Protein AF-A0AAW4HDX3-F1 (afdb_monomer_lite)

pLDDT: mean 81.59, std 18.15, range [42.91, 97.44]

Structure (mmCIF, N/CA/C/O backbone):
data_AF-A0AAW4HDX3-F1
#
_entry.id   AF-A0AAW4HDX3-F1
#
loop_
_atom_site.group_PDB
_atom_site.id
_atom_site.type_symbol
_atom_site.label_atom_id
_atom_site.label_alt_id
_atom_site.label_comp_id
_atom_site.label_asym_id
_atom_site.label_entity_id
_atom_site.label_seq_id
_atom_site.pdbx_PDB_ins_code
_atom_site.Cartn_x
_atom_site.Cartn_y
_atom_site.Cartn_z
_atom_site.occupancy
_atom_site.B_iso_or_equiv
_atom_site.auth_seq_id
_atom_site.auth_comp_id
_atom_site.auth_asym_id
_atom_site.auth_atom_id
_atom_site.pdbx_PDB_model_num
ATOM 1 N N . MET A 1 1 ? 10.005 25.903 -13.942 1.00 42.91 1 MET A N 1
ATOM 2 C CA . MET A 1 1 ? 11.095 24.905 -13.876 1.00 42.91 1 MET A CA 1
ATOM 3 C C . MET A 1 1 ? 10.836 24.064 -12.631 1.00 42.91 1 MET A C 1
ATOM 5 O O . MET A 1 1 ? 11.075 24.547 -11.535 1.00 42.91 1 MET A O 1
ATOM 9 N N . ASN A 1 2 ? 10.227 22.883 -12.760 1.00 48.16 2 ASN A N 1
ATOM 10 C CA . ASN A 1 2 ? 9.822 22.092 -11.591 1.00 48.16 2 ASN A CA 1
ATOM 11 C C . ASN A 1 2 ? 10.977 21.163 -11.212 1.00 48.16 2 ASN A C 1
ATOM 13 O O . ASN A 1 2 ? 11.172 20.121 -11.836 1.00 48.16 2 ASN A O 1
ATOM 17 N N . THR A 1 3 ? 11.779 21.565 -10.231 1.00 53.56 3 THR A N 1
ATOM 18 C CA . THR A 1 3 ? 12.871 20.750 -9.695 1.00 53.56 3 THR A CA 1
ATOM 19 C C . THR A 1 3 ? 12.290 19.630 -8.837 1.00 53.56 3 THR A C 1
ATOM 21 O O . THR A 1 3 ? 12.009 19.820 -7.658 1.00 53.56 3 THR A O 1
ATOM 24 N N . VAL A 1 4 ? 12.085 18.457 -9.439 1.00 56.84 4 VAL A N 1
ATOM 25 C CA . VAL A 1 4 ? 11.844 17.215 -8.695 1.00 56.84 4 VAL A CA 1
ATOM 26 C C . VAL A 1 4 ? 13.151 16.837 -8.004 1.00 56.84 4 VAL A C 1
ATOM 28 O O . VAL A 1 4 ? 14.067 16.294 -8.624 1.00 56.84 4 VAL A O 1
ATOM 31 N N . THR A 1 5 ? 13.257 17.146 -6.715 1.00 56.25 5 THR A N 1
ATOM 32 C CA . THR A 1 5 ? 14.316 16.635 -5.846 1.00 56.25 5 THR A CA 1
ATOM 33 C C . THR A 1 5 ? 14.134 15.124 -5.737 1.00 56.25 5 THR A C 1
ATOM 35 O O . THR A 1 5 ? 13.181 14.637 -5.129 1.00 56.25 5 THR A O 1
ATOM 38 N N . LYS A 1 6 ? 15.021 14.358 -6.381 1.00 45.78 6 LYS A N 1
ATOM 39 C CA . LYS A 1 6 ? 15.082 12.903 -6.216 1.00 45.78 6 LYS A CA 1
ATOM 40 C C . LYS A 1 6 ? 15.437 12.621 -4.755 1.00 45.78 6 LYS A C 1
ATOM 42 O O . LYS A 1 6 ? 16.589 12.785 -4.365 1.00 45.78 6 LYS A O 1
ATOM 47 N N . HIS A 1 7 ? 14.453 12.233 -3.948 1.00 55.16 7 HIS A N 1
ATOM 48 C CA . HIS A 1 7 ? 14.707 11.675 -2.624 1.00 55.16 7 HIS A CA 1
ATOM 49 C C . HIS A 1 7 ? 15.588 10.431 -2.796 1.00 55.16 7 HIS A C 1
ATOM 51 O O . HIS A 1 7 ? 15.160 9.444 -3.394 1.00 55.16 7 HIS A O 1
ATOM 57 N N . GLN A 1 8 ? 16.833 10.496 -2.318 1.00 55.53 8 GLN A N 1
ATOM 58 C CA . GLN A 1 8 ? 17.680 9.315 -2.182 1.00 55.53 8 GLN A CA 1
ATOM 59 C C . GLN A 1 8 ? 17.040 8.371 -1.152 1.00 55.53 8 GLN A C 1
ATOM 61 O O . GLN A 1 8 ? 16.674 8.833 -0.066 1.00 55.53 8 GLN A O 1
ATOM 66 N N . PRO A 1 9 ? 16.899 7.068 -1.450 1.00 55.31 9 PRO A N 1
ATOM 67 C CA . PRO A 1 9 ? 16.433 6.109 -0.464 1.00 55.31 9 PRO A CA 1
ATOM 68 C C . PRO A 1 9 ? 17.493 5.998 0.638 1.00 55.31 9 PRO A C 1
ATOM 70 O O . PRO A 1 9 ? 18.639 5.621 0.392 1.00 55.31 9 PRO A O 1
ATOM 73 N N . GLN A 1 10 ? 17.118 6.370 1.863 1.00 55.72 10 GLN A N 1
ATOM 74 C CA . GLN A 1 10 ? 17.914 6.067 3.046 1.00 55.72 10 GLN A CA 1
ATOM 75 C C . GLN A 1 10 ? 17.909 4.544 3.216 1.00 55.72 10 GLN A C 1
ATOM 77 O O . GLN A 1 10 ? 16.896 3.962 3.598 1.00 55.72 10 GLN A O 1
ATOM 82 N N . ASN A 1 11 ? 19.034 3.910 2.885 1.00 48.12 11 ASN A N 1
ATOM 83 C CA . ASN A 1 11 ? 19.280 2.480 3.038 1.00 48.12 11 ASN A CA 1
ATOM 84 C C . ASN A 1 11 ? 19.387 2.118 4.532 1.00 48.12 11 ASN A C 1
ATOM 86 O O . ASN A 1 11 ? 20.477 1.948 5.069 1.00 48.12 11 ASN A O 1
ATOM 90 N N . ASN A 1 12 ? 18.243 2.040 5.210 1.00 55.06 12 ASN A N 1
ATOM 91 C CA . ASN A 1 12 ? 18.085 1.217 6.403 1.00 55.06 12 ASN A CA 1
ATOM 92 C C . ASN A 1 12 ? 17.599 -0.139 5.894 1.00 55.06 12 ASN A C 1
ATOM 94 O O . ASN A 1 12 ? 16.444 -0.245 5.498 1.00 55.06 12 ASN A O 1
ATOM 98 N N . GLY A 1 13 ? 18.470 -1.149 5.860 1.00 53.16 13 GLY A N 1
ATOM 99 C CA . GLY A 1 13 ? 18.251 -2.470 5.248 1.00 53.16 13 GLY A CA 1
ATOM 100 C C . GLY A 1 13 ? 17.114 -3.345 5.811 1.00 53.16 13 GLY A C 1
ATOM 101 O O . GLY A 1 13 ? 17.219 -4.570 5.774 1.00 53.16 13 GLY A O 1
ATOM 102 N N . GLN A 1 14 ? 16.023 -2.772 6.319 1.00 62.59 14 GLN A N 1
ATOM 103 C CA . GLN A 1 14 ? 14.787 -3.494 6.601 1.00 62.59 14 GLN A CA 1
ATOM 104 C C . GLN A 1 14 ? 14.065 -3.794 5.287 1.00 62.59 14 GLN A C 1
ATOM 106 O O . GLN A 1 14 ? 13.266 -3.002 4.794 1.00 62.59 14 GLN A O 1
ATOM 111 N N . ARG A 1 15 ? 14.337 -4.976 4.726 1.00 67.25 15 ARG A N 1
ATOM 112 C CA . ARG A 1 15 ? 13.475 -5.559 3.693 1.00 67.25 15 ARG A CA 1
ATOM 113 C C . ARG A 1 15 ? 12.084 -5.766 4.281 1.00 67.25 15 ARG A C 1
ATOM 115 O O . ARG A 1 15 ? 11.933 -6.479 5.273 1.00 67.25 15 ARG A O 1
ATOM 122 N N . VAL A 1 16 ? 11.084 -5.151 3.665 1.00 77.31 16 VAL A N 1
ATOM 123 C CA . VAL A 1 16 ? 9.672 -5.317 4.029 1.00 77.31 16 VAL A CA 1
ATOM 124 C C . VAL A 1 16 ? 9.013 -6.252 3.021 1.00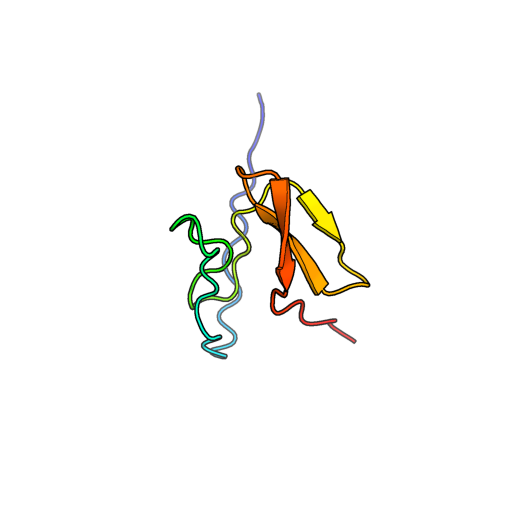 77.31 16 VAL A C 1
ATOM 126 O O . VAL A 1 16 ? 9.419 -6.307 1.862 1.00 77.31 16 VAL A O 1
ATOM 129 N N . SER A 1 17 ? 8.007 -7.015 3.445 1.00 84.31 17 SER A N 1
ATOM 130 C CA . SER A 1 17 ? 7.257 -7.869 2.520 1.00 84.31 17 SER A CA 1
ATOM 131 C C . SER A 1 17 ? 6.530 -7.016 1.479 1.00 84.31 17 SER A C 1
ATOM 133 O O . SER A 1 17 ? 5.850 -6.052 1.836 1.00 84.31 17 SER A O 1
ATOM 135 N N . GLU A 1 18 ? 6.644 -7.385 0.198 1.00 92.06 18 GLU A N 1
ATOM 136 C CA . GLU A 1 18 ? 5.880 -6.727 -0.865 1.00 92.06 18 GLU A CA 1
ATOM 137 C C . GLU A 1 18 ? 4.377 -6.849 -0.596 1.00 92.06 18 GLU A C 1
ATOM 139 O O . GLU A 1 18 ? 3.874 -7.909 -0.215 1.00 92.06 18 GLU A O 1
ATOM 144 N N . VAL A 1 19 ? 3.641 -5.766 -0.846 1.00 94.75 19 VAL A N 1
ATOM 145 C CA . VAL A 1 19 ? 2.184 -5.746 -0.693 1.00 94.75 19 VAL A CA 1
ATOM 146 C C . VAL A 1 19 ? 1.542 -5.668 -2.067 1.00 94.75 19 VAL A C 1
ATOM 148 O O . VAL A 1 19 ? 1.643 -4.651 -2.761 1.00 94.75 19 VAL A O 1
ATOM 151 N N . MET A 1 20 ? 0.828 -6.728 -2.445 1.00 96.44 20 MET A N 1
ATOM 152 C CA . MET A 1 20 ? -0.002 -6.762 -3.646 1.00 96.44 20 MET A CA 1
ATOM 153 C C . MET A 1 20 ? -1.485 -6.696 -3.294 1.00 96.44 20 MET A C 1
ATOM 155 O O . MET A 1 20 ? -1.970 -7.353 -2.376 1.00 96.44 20 MET A O 1
ATOM 159 N N . CYS A 1 21 ? -2.229 -5.902 -4.057 1.00 96.56 21 CYS A N 1
ATOM 160 C CA . CYS A 1 21 ? -3.681 -5.960 -4.031 1.00 96.56 21 CYS A CA 1
ATOM 161 C C . CYS A 1 21 ? -4.167 -7.225 -4.749 1.00 96.56 21 CYS A C 1
ATOM 163 O O . CYS A 1 21 ? -3.557 -7.660 -5.721 1.00 96.56 21 CYS A O 1
ATOM 165 N N . LEU A 1 22 ? -5.346 -7.727 -4.378 1.00 95.44 22 LEU A N 1
ATOM 166 C CA . LEU A 1 22 ? -5.996 -8.854 -5.064 1.00 95.44 22 LEU A CA 1
ATOM 167 C C . LEU A 1 22 ? -6.294 -8.594 -6.553 1.00 95.44 22 LEU A C 1
ATOM 169 O O . LEU A 1 22 ? -6.538 -9.533 -7.294 1.00 95.44 22 LEU A O 1
ATOM 173 N N . CYS A 1 23 ? -6.277 -7.337 -7.010 1.00 96.25 23 CYS A N 1
ATOM 174 C CA . CYS A 1 23 ? -6.380 -7.013 -8.439 1.00 96.25 23 CYS A CA 1
ATOM 175 C C . CYS A 1 23 ? -5.041 -7.103 -9.201 1.00 96.25 23 CYS A C 1
ATOM 177 O O . CYS A 1 23 ? -4.972 -6.672 -10.347 1.00 96.25 23 CYS A O 1
ATOM 179 N N . GLY A 1 24 ? -3.966 -7.576 -8.561 1.00 95.25 24 GLY A N 1
ATOM 180 C CA . GLY A 1 24 ? -2.631 -7.709 -9.156 1.00 95.25 24 GLY A CA 1
ATOM 181 C C . GLY A 1 24 ? -1.764 -6.445 -9.100 1.00 95.25 24 GLY A C 1
ATOM 182 O O . GLY A 1 24 ? -0.591 -6.483 -9.459 1.00 95.25 24 GLY A O 1
ATOM 183 N N . HIS A 1 25 ? -2.291 -5.312 -8.626 1.00 95.25 25 HIS A N 1
ATOM 184 C CA . HIS A 1 25 ? -1.487 -4.099 -8.458 1.00 95.25 25 HIS A CA 1
ATOM 185 C C . HIS A 1 25 ? -0.527 -4.214 -7.266 1.00 95.25 25 HIS A C 1
ATOM 187 O O . HIS A 1 25 ? -0.968 -4.396 -6.129 1.00 95.25 25 HIS A O 1
ATOM 193 N N . ARG A 1 26 ? 0.770 -3.995 -7.511 1.00 95.94 26 ARG A N 1
ATOM 194 C CA . ARG A 1 26 ? 1.787 -3.835 -6.461 1.00 95.94 26 ARG A CA 1
ATOM 195 C C . ARG A 1 26 ? 1.638 -2.472 -5.784 1.00 95.94 26 ARG A C 1
ATOM 197 O O . ARG A 1 26 ? 1.799 -1.437 -6.431 1.00 95.94 26 ARG A O 1
ATOM 204 N N . ILE A 1 27 ? 1.296 -2.478 -4.499 1.00 96.31 27 ILE A N 1
ATOM 205 C CA . ILE A 1 27 ? 1.046 -1.271 -3.700 1.00 96.31 27 ILE A CA 1
ATOM 206 C C . ILE A 1 27 ? 2.293 -0.842 -2.930 1.00 96.31 27 ILE A C 1
ATOM 208 O O . ILE A 1 27 ? 2.555 0.356 -2.865 1.00 96.31 27 ILE A O 1
ATOM 212 N N . CYS A 1 28 ? 3.051 -1.788 -2.379 1.00 94.69 28 CYS A N 1
ATOM 213 C CA . CYS A 1 28 ? 4.325 -1.539 -1.706 1.00 94.69 28 CYS A CA 1
ATOM 214 C C . CYS A 1 28 ? 5.369 -2.510 -2.254 1.00 94.69 28 CYS A C 1
ATOM 216 O O . CYS A 1 28 ? 5.070 -3.700 -2.396 1.00 94.69 28 CYS A O 1
ATOM 218 N N . ASP A 1 29 ? 6.554 -2.011 -2.589 1.00 91.81 29 ASP A N 1
ATOM 219 C CA . ASP A 1 29 ? 7.687 -2.860 -2.967 1.00 91.81 29 ASP A CA 1
ATOM 220 C C . ASP A 1 29 ? 8.492 -3.317 -1.741 1.00 91.81 29 ASP A C 1
ATOM 222 O O . ASP A 1 29 ? 8.182 -2.967 -0.598 1.00 91.81 29 ASP A O 1
ATOM 226 N N . SER A 1 30 ? 9.506 -4.147 -1.988 1.00 89.38 30 SER A N 1
ATOM 227 C CA . SER A 1 30 ? 10.331 -4.759 -0.944 1.00 89.38 30 SER A CA 1
ATOM 228 C C . SER A 1 30 ? 11.226 -3.763 -0.205 1.00 89.38 30 SER A C 1
ATOM 230 O O . SER A 1 30 ? 11.782 -4.091 0.844 1.00 89.38 30 SER A O 1
ATOM 232 N N . GLU A 1 31 ? 11.382 -2.559 -0.758 1.00 86.81 31 GLU A N 1
ATOM 233 C CA . GLU A 1 31 ? 12.108 -1.445 -0.143 1.00 86.81 31 GLU A CA 1
ATOM 234 C C . GLU A 1 31 ? 11.202 -0.616 0.781 1.00 86.81 31 GLU A C 1
ATOM 236 O O . GLU A 1 31 ? 11.654 0.345 1.400 1.00 86.81 31 GLU A O 1
ATOM 241 N N . GLY A 1 32 ? 9.919 -0.981 0.895 1.00 86.81 32 GLY A N 1
ATOM 242 C CA . GLY A 1 32 ? 8.950 -0.254 1.709 1.00 86.81 32 GLY A CA 1
ATOM 243 C C . GLY A 1 32 ? 8.381 0.987 1.017 1.00 86.81 32 GLY A C 1
ATOM 244 O O . GLY A 1 32 ? 7.720 1.797 1.671 1.00 86.81 32 GLY A O 1
ATOM 245 N N . ILE A 1 33 ? 8.610 1.166 -0.290 1.00 90.44 33 ILE A N 1
ATOM 246 C CA . ILE A 1 33 ? 8.099 2.322 -1.026 1.00 90.44 33 ILE A CA 1
ATOM 247 C C . ILE A 1 33 ? 6.654 2.063 -1.449 1.00 90.44 33 ILE A C 1
ATOM 249 O O . ILE A 1 33 ? 6.340 1.175 -2.249 1.00 90.44 33 ILE A O 1
ATOM 253 N N . ILE A 1 34 ? 5.749 2.897 -0.936 1.00 93.25 34 ILE A N 1
ATOM 254 C CA . ILE A 1 34 ? 4.336 2.869 -1.309 1.00 93.25 34 ILE A CA 1
ATOM 255 C C . ILE A 1 34 ? 4.159 3.556 -2.669 1.00 93.25 34 ILE A C 1
ATOM 257 O O . ILE A 1 34 ? 4.431 4.743 -2.829 1.00 93.25 34 ILE A O 1
ATOM 261 N N . ARG A 1 35 ? 3.640 2.816 -3.652 1.00 92.62 35 ARG A N 1
ATOM 262 C CA . ARG A 1 35 ? 3.382 3.282 -5.030 1.00 92.62 35 ARG A CA 1
ATOM 263 C C . ARG A 1 35 ? 1.965 3.822 -5.250 1.00 92.62 35 ARG A C 1
ATOM 265 O O . ARG A 1 35 ? 1.582 4.155 -6.374 1.00 92.62 35 ARG A O 1
ATOM 272 N N . SER A 1 36 ? 1.165 3.878 -4.190 1.00 93.62 36 SER A N 1
ATOM 273 C CA . SER A 1 36 ? -0.169 4.475 -4.212 1.00 93.62 36 SER A CA 1
ATOM 274 C C . SER A 1 36 ? -0.104 6.001 -4.174 1.00 93.62 36 SER A C 1
ATOM 276 O O . SER A 1 36 ? 0.749 6.579 -3.511 1.00 93.62 36 SER A O 1
ATOM 278 N N . ARG A 1 37 ? -1.068 6.657 -4.832 1.00 92.31 37 AR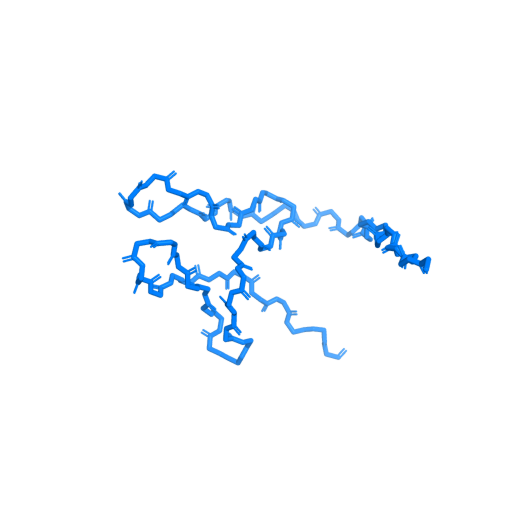G A N 1
ATOM 279 C CA . ARG A 1 37 ? -1.237 8.120 -4.772 1.00 92.31 37 ARG A CA 1
ATOM 280 C C . ARG A 1 37 ? -1.943 8.598 -3.505 1.00 92.31 37 ARG A C 1
ATOM 282 O O . ARG A 1 37 ? -1.785 9.750 -3.127 1.00 92.31 37 ARG A O 1
ATOM 289 N N . CYS A 1 38 ? -2.743 7.740 -2.875 1.00 95.31 38 CYS A N 1
ATOM 290 C CA . CYS A 1 38 ? -3.492 8.081 -1.669 1.00 95.31 38 CYS A CA 1
ATOM 291 C C . CYS A 1 38 ? -3.123 7.098 -0.561 1.00 95.31 38 CYS A C 1
ATOM 293 O O . CYS A 1 38 ? -3.226 5.879 -0.749 1.00 95.31 38 CYS A O 1
ATOM 295 N N . VAL A 1 39 ? -2.699 7.640 0.579 1.00 94.75 39 VAL A N 1
ATOM 296 C CA . VAL A 1 39 ? -2.251 6.884 1.748 1.00 94.75 39 VAL A CA 1
ATOM 297 C C . VAL A 1 39 ? -2.844 7.518 3.000 1.00 94.75 39 VAL A C 1
ATOM 299 O O . VAL A 1 39 ? -2.822 8.735 3.164 1.00 94.75 39 VAL A O 1
ATOM 302 N N . LYS A 1 40 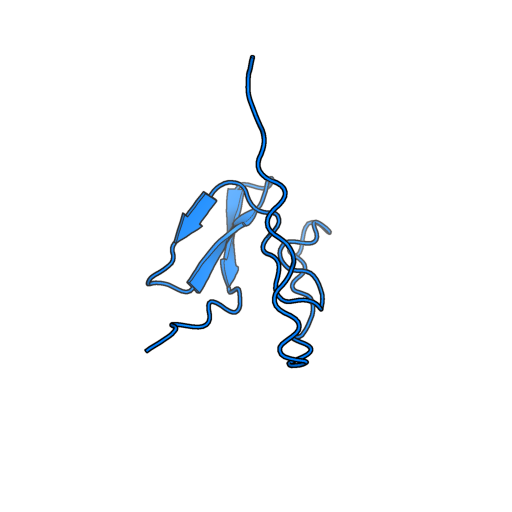? -3.368 6.674 3.877 1.00 94.50 40 LYS A N 1
ATOM 303 C CA . LYS A 1 40 ? -3.817 6.986 5.226 1.00 94.50 40 LYS A CA 1
ATOM 304 C C . LYS A 1 40 ? -2.708 6.591 6.196 1.00 94.50 40 LYS A C 1
ATOM 306 O O . LYS A 1 40 ? -2.540 5.413 6.511 1.00 94.50 40 LYS A O 1
ATOM 311 N N . LEU A 1 41 ? -1.896 7.568 6.595 1.00 90.12 41 LEU A N 1
ATOM 312 C CA . LEU A 1 41 ? -0.676 7.325 7.374 1.00 90.12 41 LEU A CA 1
ATOM 313 C C . LEU A 1 41 ? -0.961 6.798 8.788 1.00 90.12 41 LEU A C 1
ATOM 315 O O . LEU A 1 41 ? -0.176 6.007 9.300 1.00 90.12 41 LEU A O 1
ATOM 319 N N . LEU A 1 42 ? -2.067 7.213 9.414 1.00 90.44 42 LEU A N 1
ATOM 320 C CA . LEU A 1 42 ? -2.419 6.778 10.770 1.00 90.44 42 LEU A CA 1
ATOM 321 C C . LEU A 1 42 ? -2.977 5.351 10.782 1.00 90.44 42 LEU A C 1
ATOM 323 O O . LEU A 1 42 ? -2.678 4.579 11.689 1.00 90.44 42 LEU A O 1
ATOM 327 N N . GLU A 1 43 ? -3.749 4.997 9.760 1.00 93.38 43 GLU A N 1
ATOM 328 C CA . GLU A 1 43 ? -4.408 3.702 9.607 1.00 93.38 43 GLU A CA 1
ATOM 329 C C . GLU A 1 43 ? -3.515 2.650 8.936 1.00 93.38 43 GLU A C 1
ATOM 331 O O . GLU A 1 43 ? -3.851 1.459 8.938 1.00 93.38 43 GLU A O 1
ATOM 336 N N . GLY A 1 44 ? -2.395 3.080 8.349 1.00 93.31 44 GLY A N 1
ATOM 337 C CA . GLY A 1 44 ? -1.479 2.213 7.616 1.00 93.31 44 GLY A CA 1
ATOM 338 C C . GLY A 1 44 ? -2.123 1.626 6.363 1.00 93.31 44 GLY A C 1
ATOM 339 O O . GLY A 1 44 ? -1.998 0.431 6.106 1.00 93.31 44 GLY A O 1
ATOM 340 N N . GLU A 1 45 ? -2.873 2.434 5.611 1.00 95.81 45 GLU A N 1
ATOM 341 C CA . GLU A 1 45 ? -3.617 1.978 4.433 1.00 95.81 45 GLU A CA 1
ATOM 342 C C . GLU A 1 45 ? -3.285 2.786 3.186 1.00 95.81 45 GLU A C 1
ATOM 344 O O . GLU A 1 45 ? -3.131 4.002 3.230 1.00 95.81 45 GLU A O 1
ATOM 349 N N . ALA A 1 46 ? -3.251 2.120 2.039 1.00 96.69 46 ALA A N 1
ATOM 350 C CA . ALA A 1 46 ? -3.074 2.742 0.739 1.00 96.69 46 ALA A CA 1
ATOM 351 C C . ALA A 1 46 ? -4.222 2.366 -0.203 1.00 96.69 46 ALA A C 1
ATOM 353 O O . ALA A 1 46 ? -4.671 1.217 -0.238 1.00 96.69 46 ALA A O 1
ATOM 354 N N . LEU A 1 47 ? -4.702 3.340 -0.980 1.00 97.44 47 LEU A N 1
ATOM 355 C CA . LEU A 1 47 ? -5.789 3.131 -1.933 1.00 97.44 47 LEU A CA 1
ATOM 356 C C . LEU A 1 47 ? -5.268 2.543 -3.247 1.00 97.44 47 LEU A C 1
ATOM 358 O O . LEU A 1 47 ? -4.543 3.184 -4.007 1.00 97.44 47 LEU A O 1
ATOM 3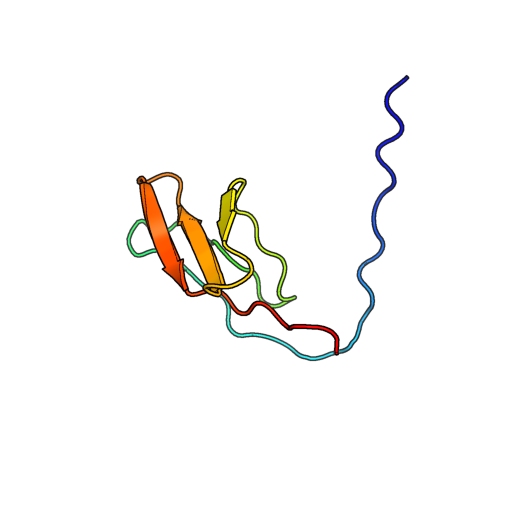62 N N . CYS A 1 48 ? -5.700 1.333 -3.571 1.00 96.9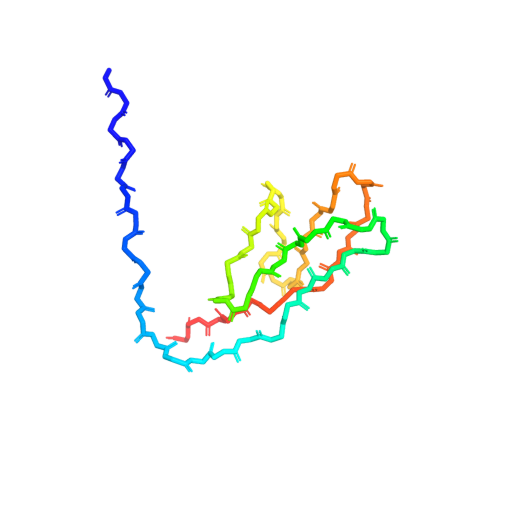4 48 CYS A N 1
ATOM 363 C CA . CYS A 1 48 ? -5.426 0.744 -4.870 1.00 96.94 48 CYS A CA 1
ATOM 364 C C . CYS A 1 48 ? -6.186 1.463 -6.000 1.00 96.94 48 CYS A C 1
ATOM 366 O O . CYS A 1 48 ? -7.245 2.056 -5.789 1.00 96.94 48 CYS A O 1
ATOM 368 N N . ARG A 1 49 ? -5.724 1.302 -7.246 1.00 94.38 49 ARG A N 1
ATOM 369 C CA . ARG A 1 49 ? -6.432 1.787 -8.446 1.00 94.38 49 ARG A CA 1
ATOM 370 C C . ARG A 1 49 ? -7.821 1.159 -8.613 1.00 94.38 49 ARG A C 1
ATOM 372 O O . ARG A 1 49 ? -8.705 1.796 -9.169 1.00 94.38 49 ARG A O 1
ATOM 379 N N . CYS A 1 50 ? -8.035 -0.046 -8.074 1.00 96.75 50 CYS A N 1
ATOM 380 C CA . CYS A 1 50 ? -9.349 -0.696 -8.015 1.00 96.75 50 CYS A CA 1
ATOM 381 C C . CYS A 1 50 ? -10.266 -0.157 -6.897 1.00 96.75 50 CYS A C 1
ATOM 383 O O . CYS A 1 50 ? -11.307 -0.748 -6.628 1.00 96.75 50 CYS A O 1
ATOM 385 N N . LYS A 1 51 ? -9.885 0.947 -6.238 1.00 96.25 51 LYS A N 1
ATOM 386 C CA . LYS A 1 51 ? -10.620 1.611 -5.145 1.00 96.25 51 LYS A CA 1
ATOM 387 C C . LYS A 1 51 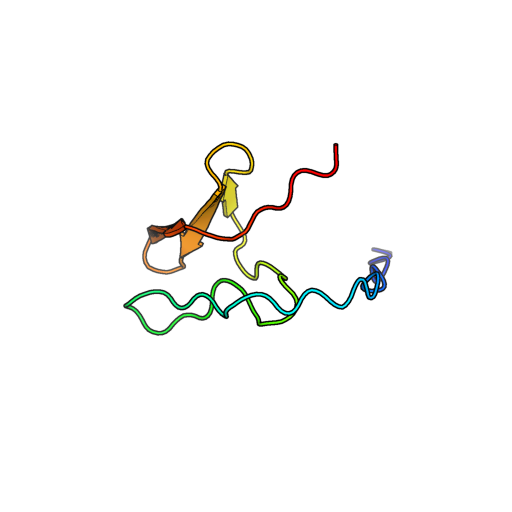? -10.713 0.813 -3.837 1.00 96.25 51 LYS A C 1
ATOM 389 O O . LYS A 1 51 ? -11.526 1.132 -2.977 1.00 96.25 51 LYS A O 1
ATOM 394 N N . ARG A 1 52 ? -9.859 -0.198 -3.652 1.00 96.88 52 ARG A N 1
ATOM 395 C CA . ARG A 1 52 ? -9.737 -0.947 -2.392 1.00 96.88 52 ARG A CA 1
ATOM 396 C C . ARG A 1 52 ? -8.646 -0.356 -1.505 1.00 96.88 52 ARG A C 1
ATOM 398 O O . ARG A 1 52 ? -7.533 -0.139 -1.980 1.00 96.88 52 ARG A O 1
ATOM 405 N N . TRP A 1 53 ? -8.949 -0.156 -0.227 1.00 97.44 53 TRP A N 1
ATOM 406 C CA . TRP A 1 53 ? -7.948 0.150 0.795 1.00 97.44 53 TRP A CA 1
ATOM 407 C C . TRP A 1 53 ? -7.174 -1.117 1.157 1.00 97.44 53 TRP A C 1
ATOM 409 O O . TRP A 1 53 ? -7.772 -2.168 1.386 1.00 97.44 53 TRP A O 1
ATOM 419 N N . VAL A 1 54 ? -5.846 -1.038 1.155 1.00 96.38 54 VAL A N 1
ATOM 420 C CA . VAL A 1 54 ? -4.953 -2.170 1.431 1.00 96.38 54 VAL A CA 1
ATOM 421 C C . VAL A 1 54 ? -3.972 -1.776 2.524 1.00 96.38 54 VAL A C 1
ATOM 423 O O . VAL A 1 54 ? -3.400 -0.688 2.464 1.00 96.38 54 VAL A O 1
ATOM 426 N N . LYS A 1 55 ? -3.775 -2.656 3.510 1.00 95.25 55 LYS A N 1
ATOM 427 C CA . LYS A 1 55 ? -2.807 -2.448 4.590 1.00 95.25 55 LYS A CA 1
ATOM 428 C C . LYS A 1 55 ? -1.386 -2.425 4.041 1.00 95.25 55 LYS A C 1
ATOM 430 O O . LYS A 1 55 ? -1.005 -3.306 3.276 1.00 95.25 55 LYS A O 1
ATOM 435 N N . VAL A 1 56 ? -0.618 -1.421 4.438 1.00 93.38 56 VAL A N 1
ATOM 436 C CA . VAL A 1 56 ? 0.773 -1.218 4.032 1.00 93.38 56 VAL A CA 1
ATOM 437 C C . VAL A 1 56 ? 1.635 -0.914 5.255 1.00 93.38 56 VAL A C 1
ATOM 439 O O . VAL A 1 56 ? 1.149 -0.299 6.207 1.00 93.38 56 VAL A O 1
ATOM 442 N N . PRO A 1 57 ? 2.910 -1.329 5.254 1.00 87.44 57 PRO A N 1
ATOM 443 C CA . PRO A 1 57 ? 3.822 -1.028 6.346 1.00 87.44 57 PRO A CA 1
ATOM 444 C C . PRO A 1 57 ? 4.163 0.467 6.333 1.00 87.44 57 PRO A C 1
ATOM 446 O O . PRO A 1 57 ? 4.954 0.931 5.518 1.00 87.44 57 PRO A O 1
ATOM 449 N N . VAL A 1 58 ? 3.557 1.234 7.240 1.00 84.56 58 VAL A N 1
ATOM 450 C CA . VAL A 1 58 ? 3.919 2.636 7.486 1.00 84.56 58 VAL A CA 1
ATOM 451 C C . VAL A 1 58 ? 4.741 2.675 8.766 1.00 84.56 58 VAL A C 1
ATOM 453 O O . VAL A 1 58 ? 4.207 2.528 9.864 1.00 84.56 58 VAL A O 1
ATOM 456 N N . VAL A 1 59 ? 6.056 2.831 8.633 1.00 72.50 59 VAL A N 1
ATOM 457 C CA . VAL A 1 59 ? 6.946 2.957 9.791 1.00 72.50 59 VAL A CA 1
ATOM 458 C C . VAL A 1 59 ? 6.786 4.369 10.350 1.00 72.50 59 VAL A C 1
ATOM 460 O O . VAL A 1 59 ? 7.169 5.343 9.699 1.00 72.50 59 VAL A O 1
ATOM 463 N N . LYS A 1 60 ? 6.210 4.509 11.550 1.00 63.59 60 LYS A N 1
ATOM 464 C CA . LYS A 1 60 ? 6.304 5.773 12.289 1.00 63.59 60 LYS A CA 1
ATOM 465 C C . LYS A 1 60 ? 7.762 5.931 12.716 1.00 63.59 60 LYS A C 1
ATOM 467 O O . LYS A 1 60 ? 8.240 5.152 13.535 1.00 63.59 60 LYS A O 1
ATOM 472 N N . LYS A 1 61 ? 8.474 6.911 12.153 1.00 55.94 61 LYS A N 1
ATOM 473 C CA . LYS A 1 61 ? 9.697 7.403 12.796 1.00 55.94 61 LYS A CA 1
ATOM 474 C C . LYS A 1 61 ? 9.243 8.106 14.079 1.00 55.94 61 LYS A C 1
ATOM 476 O O . LYS A 1 61 ? 8.476 9.063 13.988 1.00 55.94 61 LYS A O 1
ATOM 481 N N . ALA A 1 62 ? 9.592 7.520 15.224 1.00 49.94 62 ALA A N 1
ATOM 482 C CA . ALA A 1 62 ? 9.424 8.129 16.540 1.00 49.94 62 ALA A CA 1
ATOM 483 C C . ALA A 1 62 ? 10.363 9.331 16.689 1.00 49.94 62 ALA A C 1
ATOM 485 O O . ALA A 1 62 ? 11.450 9.293 16.063 1.00 49.94 62 ALA A O 1
#

Sequence (62 aa):
MNTVTKHQPQNNGQRVSEVMCLCGHRICDSEGIIRSRCVKLLEGEALCRCKRWVKVPVVKKA

Organism: Vibrio vulnificus (NCBI:txid672)

Foldseek 3Di:
DDDPDPPDQPPPPQQDDFDADPVRDTQAHRSQDGPAPDADLVQQWGQDPVRDTDHGDRDPPD

Secondary structure (DSSP, 8-state):
--------------PPPPEE-TTS-EEE-TT--B--S-EETTTTEEE-TTS-EEE-------

Radius of gyration: 12.8 Å; chains: 1; bounding box: 30×34×30 Å